Protein AF-A0A952PEA2-F1 (afdb_monomer)

pLDDT: mean 88.89, std 13.01, range [45.91, 98.25]

Mean predicted aligned error: 5.43 Å

Solvent-accessible surface area (backbone atoms only — not comparable to full-atom values): 4421 Å² total; per-residue (Å²): 131,84,79,79,76,77,81,74,62,38,21,31,26,26,41,20,78,91,76,71,43,79,49,76,46,52,39,68,60,51,49,54,52,52,53,51,30,58,75,69,72,49,83,79,66,66,41,81,77,49,75,25,82,31,69,68,57,31,49,55,52,51,52,54,51,52,52,53,56,55,58,78,72,111

Nearest PDB structures (foldseek):
  6hiv-assembly1_DB  TM=5.790E-01  e=9.702E-01  Trypanosoma brucei brucei
  6sg9-assembly1_DB  TM=5.571E-01  e=1.959E+00  Trypanosoma brucei brucei

Sequence (74 aa):
MDTQLIETEIFVVEYSVKQNAIHVQPLFDRLKENFKLAIDHISMDYQPIAVASSHESATKIAEQFRTILNYRRN

Radius of gyration: 14.87 Å; Cα contacts (8 Å, |Δi|>4): 92; chains: 1; bounding box: 41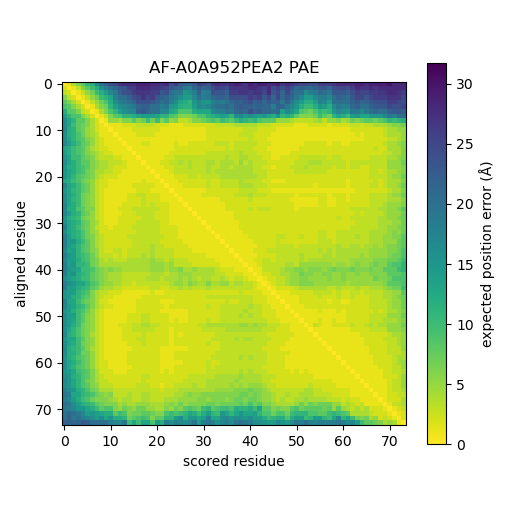×12×48 Å

Structure (mmCIF, N/CA/C/O backbone):
data_AF-A0A952PEA2-F1
#
_entry.id   AF-A0A952PEA2-F1
#
loop_
_atom_site.group_PDB
_atom_site.id
_atom_site.type_symbol
_atom_site.label_atom_id
_atom_site.label_alt_id
_atom_site.label_comp_id
_atom_site.label_asym_id
_atom_site.label_entity_id
_atom_site.label_seq_id
_atom_site.pdbx_PDB_ins_code
_atom_site.Cartn_x
_atom_site.Cartn_y
_atom_site.Cartn_z
_atom_site.occupancy
_atom_site.B_iso_or_equiv
_atom_site.auth_seq_id
_atom_site.auth_comp_id
_atom_site.auth_asym_id
_atom_site.auth_atom_id
_atom_site.pdbx_PDB_model_num
ATOM 1 N N . MET A 1 1 ? 25.200 2.605 -27.546 1.00 45.91 1 MET A N 1
ATOM 2 C CA . MET A 1 1 ? 25.148 2.694 -26.074 1.00 45.91 1 MET A CA 1
ATOM 3 C C . MET A 1 1 ? 23.767 2.234 -25.681 1.00 45.91 1 MET A C 1
ATOM 5 O O . MET A 1 1 ? 22.827 2.992 -25.877 1.00 45.91 1 MET A O 1
ATOM 9 N N . ASP A 1 2 ? 23.640 0.993 -25.225 1.00 50.06 2 ASP A N 1
ATOM 10 C CA . ASP A 1 2 ? 22.376 0.505 -24.686 1.00 50.06 2 ASP A CA 1
ATOM 11 C C . ASP A 1 2 ? 22.160 1.175 -23.333 1.00 50.06 2 ASP A C 1
ATOM 13 O O . ASP A 1 2 ? 22.947 1.003 -22.400 1.00 50.06 2 ASP A O 1
ATOM 17 N N . THR A 1 3 ? 21.140 2.021 -23.243 1.00 54.41 3 THR A N 1
ATOM 18 C CA . THR A 1 3 ? 20.719 2.594 -21.971 1.00 54.41 3 THR A CA 1
ATOM 19 C C . THR A 1 3 ? 20.071 1.470 -21.172 1.00 54.41 3 THR A C 1
ATOM 21 O O . THR A 1 3 ? 18.908 1.143 -21.391 1.00 54.41 3 THR A O 1
ATOM 24 N N . GLN A 1 4 ? 20.826 0.846 -20.265 1.00 57.31 4 GLN A N 1
ATOM 25 C CA . GLN A 1 4 ? 20.229 0.035 -19.208 1.00 57.31 4 GLN A CA 1
ATOM 26 C C . GLN A 1 4 ? 19.344 0.963 -18.375 1.00 57.31 4 GLN A C 1
ATOM 28 O O . GLN A 1 4 ? 19.834 1.782 -17.597 1.00 57.31 4 GLN A O 1
ATOM 33 N N . LEU A 1 5 ? 18.032 0.868 -18.585 1.00 57.28 5 LEU A N 1
ATOM 34 C CA . LEU A 1 5 ? 17.052 1.400 -17.653 1.00 57.28 5 LEU A CA 1
ATOM 35 C C . LEU A 1 5 ? 17.246 0.621 -16.354 1.00 57.28 5 LEU A C 1
ATOM 37 O O . LEU A 1 5 ? 16.898 -0.553 -16.267 1.00 57.28 5 LEU A O 1
ATOM 41 N N . ILE A 1 6 ? 17.868 1.256 -15.365 1.00 57.88 6 ILE A N 1
ATOM 42 C CA . ILE A 1 6 ? 17.834 0.746 -14.001 1.00 57.88 6 ILE A CA 1
ATOM 43 C C . ILE A 1 6 ? 16.374 0.889 -13.578 1.00 57.88 6 ILE A C 1
ATOM 45 O O . ILE A 1 6 ? 15.899 2.006 -13.360 1.00 57.88 6 ILE A O 1
ATOM 49 N N . GLU A 1 7 ? 15.643 -0.223 -13.536 1.00 61.69 7 GLU A N 1
ATOM 50 C CA . GLU A 1 7 ? 14.315 -0.278 -12.931 1.00 61.69 7 GLU A CA 1
ATOM 51 C C . GLU A 1 7 ? 14.482 -0.031 -11.430 1.00 61.69 7 GLU A C 1
ATOM 53 O O . GLU A 1 7 ? 14.649 -0.946 -10.628 1.00 61.69 7 GLU A O 1
ATOM 58 N N . THR A 1 8 ? 14.509 1.242 -11.039 1.00 71.25 8 THR A N 1
ATOM 59 C CA . THR A 1 8 ? 14.377 1.610 -9.634 1.00 71.25 8 THR A CA 1
ATOM 60 C C . THR A 1 8 ? 12.957 1.253 -9.222 1.00 71.25 8 THR A C 1
ATOM 62 O O . THR A 1 8 ? 11.997 1.908 -9.634 1.00 71.25 8 THR A O 1
ATOM 65 N N . GLU A 1 9 ? 12.820 0.192 -8.436 1.00 88.50 9 GLU A N 1
ATOM 66 C CA . GLU A 1 9 ? 11.534 -0.254 -7.918 1.00 88.50 9 GLU A CA 1
ATOM 67 C C . GLU A 1 9 ? 11.005 0.767 -6.899 1.00 88.50 9 GLU A C 1
ATOM 69 O O . GLU A 1 9 ? 11.487 0.883 -5.771 1.00 88.50 9 GLU A O 1
ATOM 74 N N . ILE A 1 10 ? 10.028 1.565 -7.328 1.00 95.44 10 ILE A N 1
ATOM 75 C CA . ILE A 1 10 ? 9.310 2.507 -6.469 1.00 95.44 10 ILE A CA 1
ATOM 76 C C . ILE A 1 10 ? 8.191 1.748 -5.765 1.00 95.44 10 ILE A C 1
ATOM 78 O O . ILE A 1 10 ? 7.468 0.974 -6.389 1.00 95.44 10 ILE A O 1
ATOM 82 N N . PHE A 1 11 ? 8.005 2.023 -4.482 1.00 97.75 11 PHE A N 1
ATOM 83 C CA . PHE A 1 11 ? 6.951 1.452 -3.657 1.00 97.75 11 PHE A CA 1
ATOM 84 C C . PHE A 1 11 ? 5.888 2.498 -3.350 1.00 97.75 11 PHE A C 1
ATOM 86 O O . PHE A 1 11 ? 6.191 3.677 -3.153 1.00 97.75 11 PHE A O 1
ATOM 93 N N . VAL A 1 12 ? 4.640 2.054 -3.261 1.00 97.81 12 VAL A N 1
ATOM 94 C CA . VAL A 1 12 ? 3.510 2.845 -2.781 1.00 97.81 12 VAL A CA 1
ATOM 95 C C . VAL A 1 12 ? 3.067 2.318 -1.421 1.00 97.81 12 VAL A C 1
ATOM 97 O O . VAL A 1 12 ? 3.011 1.108 -1.198 1.00 97.81 12 VAL A O 1
ATOM 100 N N . VAL A 1 13 ? 2.776 3.237 -0.505 1.00 98.25 13 VAL A N 1
ATOM 101 C CA . VAL A 1 13 ? 2.107 2.954 0.765 1.00 98.25 13 VAL A CA 1
ATOM 102 C C . VAL A 1 13 ? 0.652 3.356 0.603 1.00 98.25 13 VAL A C 1
ATOM 104 O O . VAL A 1 13 ? 0.361 4.486 0.205 1.00 98.25 13 VAL A O 1
ATOM 107 N N . GLU A 1 14 ? -0.259 2.449 0.925 1.00 97.25 14 GLU A N 1
ATOM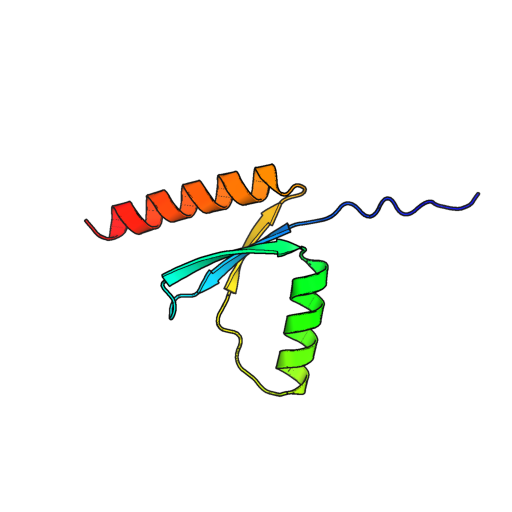 108 C CA . GLU A 1 14 ? -1.691 2.639 0.729 1.00 97.25 14 GLU A CA 1
ATOM 109 C C . GLU A 1 14 ? -2.468 2.321 1.998 1.00 97.25 14 GLU A C 1
ATOM 111 O O . GLU A 1 14 ? -2.079 1.450 2.776 1.00 97.25 14 GLU A O 1
ATOM 116 N N . TYR A 1 15 ? -3.593 2.999 2.193 1.00 96.19 15 TYR A N 1
ATOM 117 C CA . TYR A 1 15 ? -4.493 2.774 3.314 1.00 96.19 15 TYR A CA 1
ATOM 118 C C . TYR A 1 15 ? -5.898 2.444 2.817 1.00 96.19 15 TYR A C 1
ATOM 120 O O . TYR A 1 15 ? -6.443 3.133 1.956 1.00 96.19 15 TYR A O 1
ATOM 128 N N . SER A 1 16 ? -6.488 1.396 3.386 1.00 95.12 16 SER A N 1
ATOM 129 C CA . SER A 1 16 ? -7.910 1.095 3.240 1.00 95.12 16 SER A CA 1
ATOM 130 C C . SER A 1 16 ? -8.648 1.538 4.496 1.00 95.12 16 SER A C 1
ATOM 132 O O . SER A 1 16 ? -8.373 1.052 5.595 1.00 95.12 16 SER A O 1
ATOM 134 N N . VAL A 1 17 ? -9.630 2.424 4.321 1.00 91.94 17 VAL A N 1
ATOM 135 C CA . VAL A 1 17 ? -10.552 2.816 5.397 1.00 91.94 17 VAL A CA 1
ATOM 136 C C . VAL A 1 17 ? -11.457 1.641 5.771 1.00 91.94 17 VAL A C 1
ATOM 138 O O . VAL A 1 17 ? -11.676 1.399 6.955 1.00 91.94 17 VAL A O 1
ATOM 141 N N . LYS A 1 18 ? -11.962 0.887 4.780 1.00 92.50 18 LYS A N 1
ATOM 142 C CA . LYS A 1 18 ? -12.906 -0.218 5.018 1.00 92.50 18 LYS A CA 1
ATOM 143 C C . LYS A 1 18 ? -12.261 -1.362 5.792 1.00 92.50 18 LYS A C 1
ATOM 145 O O . LYS A 1 18 ? -12.885 -1.916 6.689 1.00 92.50 18 LYS A O 1
ATOM 150 N N . GLN A 1 19 ? -11.018 -1.700 5.454 1.00 92.88 19 GLN A N 1
ATOM 151 C CA . GLN A 1 19 ? -10.262 -2.770 6.110 1.00 92.88 19 GLN A CA 1
ATOM 152 C C . GLN A 1 19 ? -9.454 -2.268 7.308 1.00 92.88 19 GLN A C 1
ATOM 154 O O . GLN A 1 19 ? -8.938 -3.069 8.082 1.00 92.88 19 GLN A O 1
ATOM 159 N N . ASN A 1 20 ? -9.323 -0.947 7.459 1.00 91.25 20 ASN A N 1
ATOM 160 C CA . ASN A 1 20 ? -8.437 -0.316 8.426 1.00 91.25 20 ASN A CA 1
ATOM 161 C C . ASN A 1 20 ? -7.018 -0.924 8.390 1.00 91.25 20 ASN A C 1
ATOM 163 O O . ASN A 1 20 ? -6.453 -1.337 9.405 1.00 91.25 20 ASN A O 1
ATOM 167 N N . ALA A 1 21 ? -6.452 -1.002 7.190 1.00 93.75 21 ALA A N 1
ATOM 168 C CA . ALA A 1 21 ? -5.192 -1.686 6.939 1.00 93.75 21 ALA A CA 1
ATOM 169 C C . ALA A 1 21 ? -4.271 -0.829 6.072 1.00 93.75 21 ALA A C 1
ATOM 171 O O . ALA A 1 21 ? -4.733 -0.123 5.176 1.00 93.75 21 ALA A O 1
ATOM 172 N N . ILE A 1 22 ? -2.965 -0.921 6.339 1.00 96.50 22 ILE A N 1
ATOM 173 C CA . ILE A 1 22 ? -1.915 -0.313 5.515 1.00 96.50 22 ILE A CA 1
ATOM 174 C C . ILE A 1 22 ? -1.222 -1.406 4.714 1.00 96.50 22 ILE A C 1
ATOM 176 O O . ILE A 1 22 ? -0.815 -2.418 5.290 1.00 96.50 22 ILE A O 1
ATOM 180 N N . HIS A 1 23 ? -1.054 -1.160 3.419 1.00 96.81 23 HIS A N 1
ATOM 181 C CA . HIS A 1 23 ? -0.392 -2.044 2.471 1.00 96.81 23 HIS A CA 1
ATOM 182 C C . HIS A 1 23 ? 0.808 -1.343 1.821 1.00 96.81 23 HIS A C 1
ATOM 184 O O . HIS A 1 23 ? 0.793 -0.125 1.638 1.00 96.81 23 HIS A O 1
ATOM 190 N N . VAL A 1 24 ? 1.851 -2.109 1.499 1.00 97.75 24 VAL A N 1
ATOM 191 C CA . VAL A 1 24 ? 3.041 -1.638 0.779 1.00 97.75 24 VAL A CA 1
ATOM 192 C C . VAL A 1 24 ? 3.263 -2.561 -0.404 1.00 97.75 24 VAL A C 1
ATOM 194 O O . VAL A 1 24 ? 3.375 -3.768 -0.212 1.00 97.75 24 VAL A O 1
ATOM 197 N N . GLN A 1 25 ? 3.366 -2.000 -1.603 1.00 95.81 25 GLN A N 1
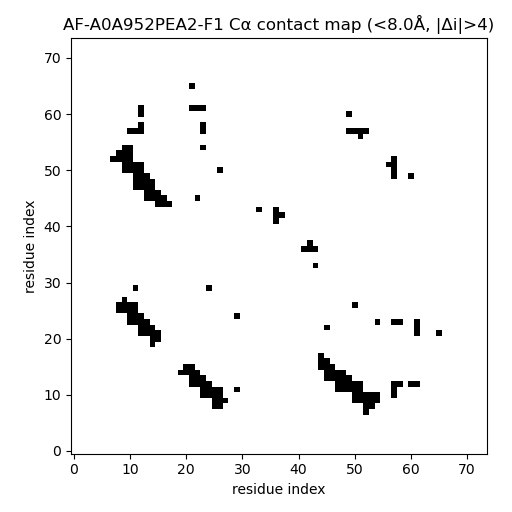ATOM 198 C CA . GLN A 1 25 ? 3.605 -2.780 -2.815 1.00 95.81 25 GLN A CA 1
ATOM 199 C C . GLN A 1 25 ? 4.351 -1.979 -3.887 1.00 95.81 25 GLN A C 1
ATOM 201 O O . GLN A 1 25 ? 4.397 -0.747 -3.793 1.00 95.81 25 GLN A O 1
ATOM 206 N N . PRO A 1 26 ? 4.938 -2.638 -4.901 1.00 96.38 26 PRO A N 1
ATOM 207 C CA . PRO A 1 26 ? 5.526 -1.951 -6.042 1.00 96.38 26 PRO A CA 1
ATOM 208 C C . PRO A 1 26 ? 4.498 -1.065 -6.757 1.00 96.38 26 PRO A C 1
ATOM 210 O O . PRO A 1 26 ? 3.371 -1.475 -7.048 1.00 96.38 26 PRO A O 1
ATOM 213 N N . LEU A 1 27 ? 4.894 0.168 -7.072 1.00 95.00 27 LEU A N 1
ATOM 214 C CA . LEU A 1 27 ? 4.028 1.168 -7.694 1.00 95.00 27 LEU A CA 1
ATOM 215 C C . LEU A 1 27 ? 3.520 0.700 -9.061 1.00 95.00 27 LEU A C 1
ATOM 217 O O . LEU A 1 27 ? 2.356 0.915 -9.389 1.00 95.00 27 LEU A O 1
ATOM 221 N N . PHE A 1 28 ? 4.372 0.054 -9.860 1.00 92.56 28 PHE A N 1
ATOM 222 C CA . PHE A 1 28 ? 3.981 -0.410 -11.191 1.00 92.56 28 PHE A CA 1
ATOM 223 C C . PHE A 1 28 ? 2.951 -1.534 -11.145 1.00 92.56 28 PHE A C 1
ATOM 225 O O . PHE A 1 28 ? 2.036 -1.542 -11.968 1.00 92.56 28 PHE A O 1
ATOM 232 N N . ASP A 1 29 ? 3.051 -2.442 -10.17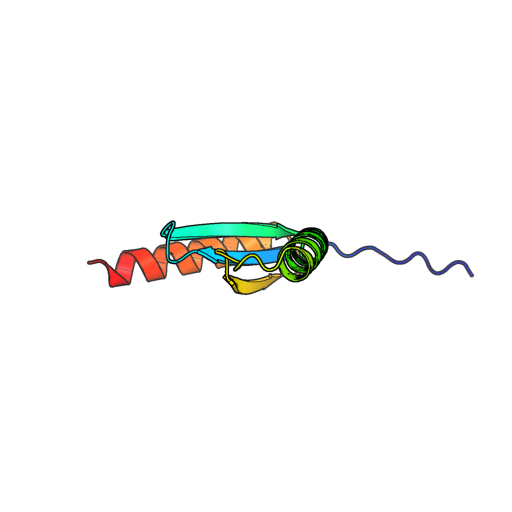8 1.00 93.31 29 ASP A N 1
ATOM 233 C CA . ASP A 1 29 ? 2.043 -3.486 -10.002 1.00 93.31 29 ASP A CA 1
ATOM 234 C C . ASP A 1 29 ? 0.719 -2.881 -9.549 1.00 93.31 29 ASP A C 1
ATOM 236 O O . ASP A 1 29 ? -0.323 -3.175 -10.138 1.00 93.31 29 ASP A O 1
ATOM 240 N N . ARG A 1 30 ? 0.764 -1.899 -8.642 1.00 93.81 30 ARG A N 1
ATOM 241 C CA . ARG A 1 30 ? -0.432 -1.145 -8.266 1.00 93.81 30 ARG A CA 1
ATOM 242 C C . ARG A 1 30 ? -1.063 -0.397 -9.443 1.00 93.81 30 ARG A C 1
ATOM 244 O O . ARG A 1 30 ? -2.279 -0.410 -9.611 1.00 93.81 30 ARG A O 1
ATOM 251 N N . LEU A 1 31 ? -0.270 0.235 -10.304 1.00 91.88 31 LEU A N 1
ATOM 252 C CA . LEU A 1 31 ? -0.806 0.892 -11.499 1.00 91.88 31 LEU A CA 1
ATOM 253 C C . LEU A 1 31 ? -1.513 -0.110 -12.420 1.00 91.88 31 LEU A C 1
ATOM 255 O O . LEU A 1 31 ? -2.616 0.182 -12.878 1.00 91.88 31 LEU A O 1
ATOM 259 N N . LYS A 1 32 ? -0.936 -1.299 -12.648 1.00 92.69 32 LYS A N 1
ATOM 260 C CA . LYS A 1 32 ? -1.575 -2.364 -13.446 1.00 92.69 32 LYS A CA 1
ATOM 261 C C . LYS A 1 32 ? -2.917 -2.792 -12.849 1.00 92.69 32 LYS A C 1
ATOM 263 O O . LYS A 1 32 ? -3.896 -2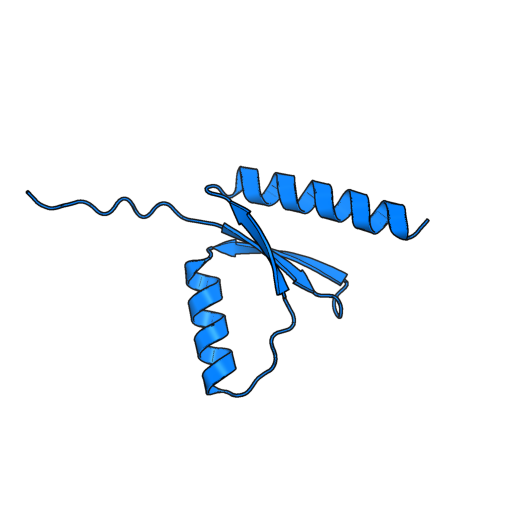.915 -13.584 1.00 92.69 32 LYS A O 1
ATOM 268 N N . GLU A 1 33 ? -2.982 -2.983 -11.532 1.00 92.12 33 GLU A N 1
ATOM 269 C CA . GLU A 1 33 ? -4.235 -3.294 -10.835 1.00 92.12 33 GLU A CA 1
ATOM 270 C C . GLU A 1 33 ? -5.272 -2.183 -11.008 1.00 92.12 33 GLU A C 1
ATOM 272 O O . GLU A 1 33 ? -6.418 -2.462 -11.352 1.00 92.12 33 GLU A O 1
ATOM 277 N N . ASN A 1 34 ? -4.871 -0.924 -10.823 1.00 91.38 34 ASN A N 1
ATOM 278 C CA . ASN A 1 34 ? -5.763 0.228 -10.951 1.00 91.38 34 ASN A CA 1
ATOM 279 C C . ASN A 1 34 ? -6.312 0.361 -12.369 1.00 91.38 34 ASN A C 1
ATOM 281 O O . ASN A 1 34 ? -7.501 0.623 -12.539 1.00 91.38 34 ASN A O 1
ATOM 285 N N . PHE A 1 35 ? -5.472 0.142 -13.385 1.00 93.06 35 PHE A N 1
ATOM 286 C CA . PHE A 1 35 ? -5.916 0.117 -14.776 1.00 93.06 35 PHE A CA 1
ATOM 287 C C . PHE A 1 35 ? -6.958 -0.972 -15.012 1.00 93.06 35 PHE A C 1
ATOM 289 O O . PHE A 1 35 ? -7.993 -0.698 -15.617 1.00 93.06 35 PHE A O 1
ATOM 296 N N . LYS A 1 36 ? -6.724 -2.183 -14.496 1.00 94.06 36 LYS A N 1
ATOM 297 C CA . LYS A 1 36 ? -7.691 -3.277 -14.600 1.00 94.06 36 LYS A CA 1
ATOM 298 C C . LYS A 1 36 ? -9.015 -2.927 -13.915 1.00 94.06 36 LYS A C 1
ATOM 300 O O . LYS A 1 36 ? -10.065 -3.035 -14.534 1.00 94.06 36 LYS A O 1
ATOM 305 N N . LEU A 1 37 ? -8.967 -2.437 -12.676 1.00 92.56 37 LEU A N 1
ATOM 306 C CA . LEU A 1 37 ? -10.162 -2.043 -11.924 1.00 92.56 37 LEU A CA 1
ATOM 307 C C . LEU A 1 37 ? -10.936 -0.911 -12.610 1.00 92.56 37 LEU A C 1
ATOM 309 O O . LEU A 1 37 ? -12.163 -0.919 -12.596 1.00 92.56 37 LEU A O 1
ATOM 313 N N . ALA A 1 38 ? -10.236 0.040 -13.234 1.00 91.88 38 ALA A N 1
ATOM 314 C CA . ALA A 1 38 ? -10.860 1.123 -13.985 1.00 91.88 38 ALA A CA 1
ATOM 315 C C . ALA A 1 38 ? -11.606 0.610 -15.227 1.00 91.88 38 ALA A C 1
ATOM 317 O O . ALA A 1 38 ? -12.724 1.057 -15.481 1.00 91.88 38 ALA A O 1
ATOM 318 N N . ILE A 1 39 ? -11.015 -0.340 -15.962 1.00 95.31 39 ILE A N 1
ATOM 319 C CA . ILE A 1 39 ? -11.661 -1.018 -17.099 1.00 95.31 39 ILE A CA 1
ATOM 320 C C . ILE A 1 39 ? -12.894 -1.798 -16.627 1.00 95.31 39 ILE A C 1
ATOM 322 O O . ILE A 1 39 ? -13.945 -1.727 -17.257 1.00 95.31 39 ILE A O 1
ATOM 326 N N . ASP A 1 40 ? -12.780 -2.484 -15.491 1.00 96.12 40 ASP A N 1
ATOM 327 C CA . ASP A 1 40 ? -13.857 -3.295 -14.918 1.00 96.12 40 ASP A CA 1
ATOM 328 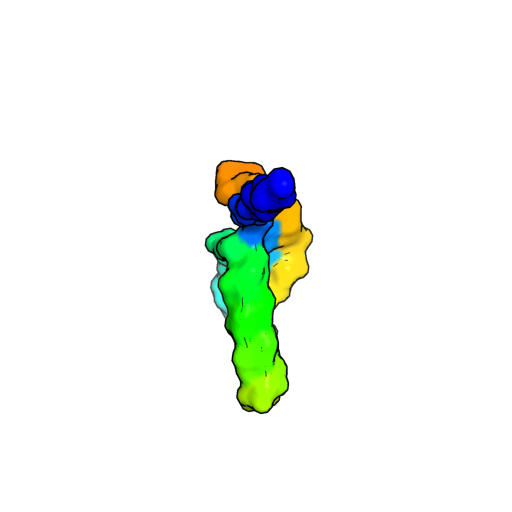C C . ASP A 1 40 ? -14.920 -2.451 -14.174 1.00 96.12 40 ASP A C 1
ATOM 330 O O . ASP A 1 40 ? -15.880 -2.999 -13.634 1.00 96.12 40 ASP A O 1
ATOM 334 N N . HIS A 1 41 ? -14.773 -1.119 -14.129 1.00 93.62 41 HIS A N 1
ATOM 335 C CA . HIS A 1 41 ? -15.625 -0.187 -13.375 1.00 93.62 41 HIS A CA 1
ATOM 336 C C . HIS A 1 41 ? -15.767 -0.522 -11.874 1.00 93.62 41 HIS A C 1
ATOM 338 O O . HIS A 1 41 ? -16.801 -0.269 -11.252 1.00 93.62 41 HIS A O 1
ATOM 344 N N . ILE A 1 42 ? -14.709 -1.062 -11.265 1.00 93.25 42 ILE A N 1
ATOM 345 C CA . ILE A 1 42 ? -14.661 -1.426 -9.846 1.00 93.25 42 ILE A CA 1
ATOM 346 C C . ILE A 1 42 ? -13.989 -0.306 -9.044 1.00 93.25 42 ILE A C 1
ATOM 348 O O . ILE A 1 42 ? -12.899 0.161 -9.371 1.00 93.25 42 ILE A O 1
ATOM 352 N N . SER A 1 43 ? -14.618 0.109 -7.940 1.00 88.00 43 SER A N 1
ATOM 353 C CA . SER A 1 43 ? -14.009 1.065 -7.009 1.00 88.00 43 SER A CA 1
ATOM 354 C C . SER A 1 43 ? -12.822 0.443 -6.276 1.00 88.00 43 SER A C 1
ATOM 356 O O . SER A 1 43 ? -12.934 -0.633 -5.689 1.00 88.00 43 SER A O 1
ATOM 358 N N . MET A 1 44 ? -11.715 1.181 -6.208 1.00 88.69 44 MET A N 1
ATOM 359 C CA . MET A 1 44 ? -10.556 0.820 -5.391 1.00 88.69 44 MET A CA 1
ATOM 360 C C . MET A 1 44 ? -10.860 0.992 -3.899 1.00 88.69 44 MET A C 1
ATOM 362 O O . MET A 1 44 ? -11.514 1.959 -3.505 1.00 88.69 44 MET A O 1
ATOM 366 N N . ASP A 1 45 ? -10.373 0.064 -3.075 1.00 9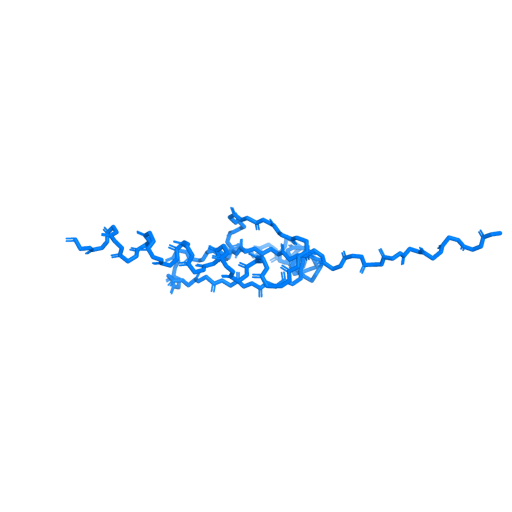1.44 45 ASP A N 1
ATOM 367 C CA . ASP A 1 45 ? -10.475 0.145 -1.611 1.00 91.44 45 ASP A CA 1
ATOM 368 C C . ASP A 1 45 ? -9.229 0.772 -0.964 1.00 91.44 45 ASP A C 1
ATOM 370 O O . ASP A 1 45 ? -9.333 1.613 -0.073 1.00 91.44 45 ASP A O 1
ATOM 374 N N . TYR A 1 46 ? -8.045 0.400 -1.451 1.00 94.12 46 TYR A N 1
ATOM 375 C CA . TYR A 1 46 ? -6.777 0.979 -1.022 1.00 94.12 46 TYR A CA 1
ATOM 376 C C . TYR A 1 46 ? -6.509 2.303 -1.733 1.00 94.12 46 TYR A C 1
ATOM 378 O O . TYR A 1 46 ? -6.527 2.373 -2.966 1.00 94.12 46 TYR A O 1
ATOM 386 N N . GLN A 1 47 ? -6.243 3.341 -0.940 1.00 92.62 47 GLN A N 1
ATOM 387 C CA . GLN A 1 47 ? -5.881 4.670 -1.416 1.00 92.62 47 GLN A CA 1
ATOM 388 C C . GLN A 1 47 ? -4.403 4.954 -1.136 1.00 92.62 47 GLN A C 1
ATOM 390 O O . GLN A 1 47 ? -3.955 4.741 -0.006 1.00 92.62 47 GLN A O 1
ATOM 395 N N . PRO A 1 48 ? -3.641 5.461 -2.116 1.00 95.31 48 PRO A N 1
ATOM 396 C CA . PRO A 1 48 ? -2.244 5.814 -1.914 1.00 95.31 48 PRO A CA 1
ATOM 397 C C . PRO A 1 48 ? -2.106 6.986 -0.939 1.00 95.31 48 PRO A C 1
ATOM 399 O O . PRO A 1 48 ? -2.803 7.992 -1.054 1.00 95.31 48 PRO A O 1
ATOM 402 N N . ILE A 1 49 ? -1.179 6.853 0.009 1.00 96.00 49 ILE A N 1
ATOM 403 C CA . ILE A 1 49 ? -0.877 7.868 1.030 1.00 96.00 49 ILE A CA 1
ATOM 404 C C . ILE A 1 49 ? 0.581 8.336 0.993 1.00 96.00 49 ILE A C 1
ATOM 406 O O . ILE A 1 49 ? 0.872 9.440 1.449 1.00 96.00 49 ILE A O 1
ATOM 410 N N . ALA A 1 50 ? 1.498 7.531 0.447 1.00 97.25 50 ALA A N 1
ATOM 411 C CA . ALA A 1 50 ? 2.898 7.906 0.249 1.00 97.25 50 ALA A CA 1
ATOM 412 C C . ALA A 1 50 ? 3.568 7.050 -0.837 1.00 97.25 50 ALA A C 1
ATOM 414 O O . ALA A 1 50 ? 3.073 5.983 -1.195 1.00 97.25 50 ALA A O 1
ATOM 415 N N . VAL A 1 51 ? 4.728 7.501 -1.319 1.00 97.31 51 VAL A N 1
ATOM 416 C CA . VAL A 1 51 ? 5.621 6.741 -2.208 1.00 97.31 51 VAL A CA 1
ATOM 417 C C . VAL A 1 51 ? 7.044 6.757 -1.660 1.00 97.31 51 VAL A C 1
ATOM 419 O O . VAL A 1 51 ? 7.439 7.711 -0.989 1.00 97.31 51 VAL A O 1
ATOM 422 N N . ALA A 1 52 ? 7.818 5.713 -1.944 1.00 96.75 52 ALA A N 1
ATOM 423 C CA . ALA A 1 52 ? 9.211 5.612 -1.526 1.00 96.75 52 ALA A CA 1
ATOM 424 C C . ALA A 1 52 ? 10.071 4.904 -2.576 1.00 96.75 52 ALA A C 1
ATOM 426 O O . ALA A 1 52 ? 9.596 4.046 -3.312 1.00 96.75 52 ALA A O 1
ATOM 427 N N 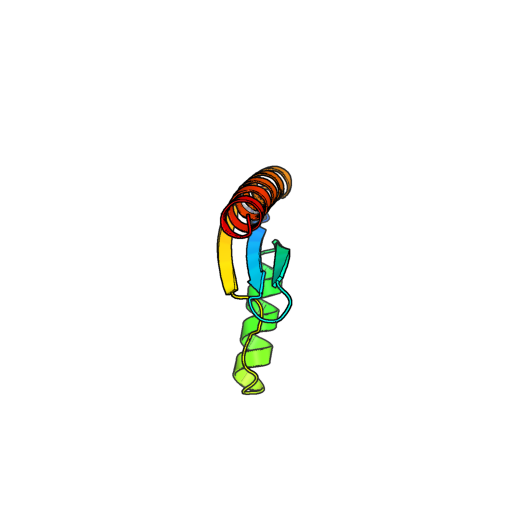. SER A 1 53 ? 11.360 5.233 -2.611 1.00 94.56 53 SER A N 1
ATOM 428 C CA . SER A 1 53 ? 12.338 4.644 -3.536 1.00 94.56 53 SER A CA 1
ATOM 429 C C . SER A 1 53 ? 12.881 3.279 -3.094 1.00 94.56 53 SER A C 1
ATOM 431 O O . SER A 1 53 ? 13.724 2.711 -3.779 1.00 94.56 53 SER A O 1
ATOM 433 N N . SER A 1 54 ? 12.455 2.766 -1.935 1.00 95.19 54 SER A N 1
ATOM 434 C CA . SER A 1 54 ? 12.832 1.440 -1.447 1.00 95.19 54 SER A CA 1
ATOM 435 C C . SER A 1 54 ? 11.756 0.849 -0.541 1.00 95.19 54 SER A C 1
ATOM 437 O O . SER A 1 54 ? 11.020 1.581 0.132 1.00 95.19 54 SER A O 1
ATOM 439 N N . HIS A 1 55 ? 11.709 -0.483 -0.476 1.00 95.19 55 HIS A N 1
ATOM 440 C CA . HIS A 1 55 ? 10.783 -1.205 0.395 1.00 95.19 55 HIS A CA 1
ATOM 441 C C . HIS A 1 55 ? 10.983 -0.854 1.878 1.00 95.19 55 HIS A C 1
ATOM 443 O O . HIS A 1 55 ? 10.018 -0.673 2.619 1.00 95.19 55 HIS A O 1
ATOM 449 N N . GLU A 1 56 ? 12.239 -0.697 2.311 1.00 96.50 56 GLU A N 1
ATOM 450 C CA . GLU A 1 56 ? 12.575 -0.316 3.687 1.00 96.50 56 GLU A CA 1
ATOM 451 C C . GLU A 1 56 ? 12.004 1.065 4.041 1.00 96.50 56 GLU A C 1
ATOM 453 O O . GLU A 1 56 ? 11.368 1.237 5.082 1.00 96.50 56 GLU A O 1
ATOM 458 N N . SER A 1 57 ? 12.180 2.048 3.153 1.00 97.00 57 SER A N 1
ATOM 459 C CA . SER A 1 57 ? 11.647 3.399 3.351 1.00 97.00 57 SER A CA 1
ATOM 460 C C . SER A 1 57 ? 10.117 3.398 3.373 1.00 97.00 57 SER A C 1
ATOM 462 O O . SER A 1 57 ? 9.516 4.032 4.240 1.00 97.00 57 SER A O 1
ATOM 464 N N . ALA A 1 58 ? 9.478 2.637 2.478 1.00 97.69 58 ALA A N 1
ATOM 465 C CA . ALA A 1 58 ? 8.024 2.471 2.467 1.00 97.69 58 ALA A CA 1
ATOM 466 C C . ALA A 1 58 ? 7.504 1.838 3.768 1.00 97.69 58 ALA A C 1
ATOM 468 O O . ALA A 1 58 ? 6.495 2.277 4.319 1.00 97.69 58 ALA A O 1
ATOM 469 N N . THR A 1 59 ? 8.222 0.846 4.296 1.00 97.19 59 THR A N 1
ATOM 470 C CA . THR A 1 59 ? 7.868 0.157 5.544 1.00 97.19 59 THR A CA 1
ATOM 471 C C . THR A 1 59 ? 7.956 1.092 6.746 1.00 97.19 59 THR A C 1
ATOM 473 O O . THR A 1 59 ? 7.014 1.154 7.537 1.00 97.19 59 THR A O 1
ATOM 476 N N . LYS A 1 60 ? 9.020 1.900 6.841 1.00 97.88 60 LYS A N 1
ATOM 477 C CA . LYS A 1 60 ? 9.156 2.926 7.889 1.00 97.88 60 LYS A CA 1
ATOM 478 C C . LYS A 1 60 ? 8.003 3.931 7.853 1.00 97.88 60 LYS A C 1
ATOM 480 O O . LYS A 1 60 ? 7.438 4.261 8.894 1.00 97.88 60 LYS A O 1
ATOM 485 N N . ILE A 1 61 ? 7.610 4.385 6.661 1.00 97.56 61 ILE A N 1
ATOM 486 C CA . ILE A 1 61 ? 6.450 5.274 6.498 1.00 97.56 61 ILE A CA 1
ATOM 487 C C . ILE A 1 61 ? 5.167 4.569 6.963 1.00 97.56 61 ILE A C 1
ATOM 489 O O . ILE A 1 61 ? 4.388 5.145 7.723 1.00 97.56 61 ILE A O 1
ATOM 493 N N . ALA A 1 62 ? 4.954 3.310 6.569 1.00 97.25 62 ALA A N 1
ATOM 494 C CA . ALA A 1 62 ? 3.790 2.536 6.993 1.00 97.25 62 ALA A CA 1
ATOM 495 C C . ALA A 1 62 ? 3.695 2.425 8.526 1.00 97.25 62 ALA A C 1
ATOM 497 O O . ALA A 1 62 ? 2.618 2.615 9.090 1.00 97.25 62 ALA A O 1
ATOM 498 N N . GLU A 1 63 ? 4.804 2.173 9.222 1.00 96.69 63 GLU A N 1
ATOM 499 C CA . GLU A 1 63 ? 4.857 2.111 10.690 1.00 96.69 63 GLU A CA 1
ATOM 500 C C . GLU A 1 63 ? 4.533 3.450 11.366 1.00 96.69 63 GLU A C 1
ATOM 502 O O . GLU A 1 63 ? 3.779 3.485 12.347 1.00 96.69 63 GLU A O 1
ATOM 507 N N . GLN A 1 64 ? 5.032 4.562 10.819 1.00 95.50 64 GLN A N 1
ATOM 508 C CA . GLN A 1 64 ? 4.681 5.903 11.296 1.00 95.50 64 GLN A CA 1
ATOM 509 C C . GLN A 1 64 ? 3.172 6.147 11.192 1.00 95.50 64 GLN A C 1
ATOM 511 O O . GLN A 1 64 ? 2.541 6.574 12.162 1.00 95.50 64 GLN A O 1
ATOM 516 N N . PHE A 1 65 ? 2.564 5.798 10.055 1.00 93.69 65 PHE A N 1
ATOM 517 C CA . PHE A 1 65 ? 1.116 5.907 9.884 1.00 93.69 65 PHE A CA 1
ATOM 518 C C . PHE A 1 65 ? 0.339 4.999 10.845 1.00 93.69 65 PHE A C 1
ATOM 520 O O . PHE A 1 65 ? -0.636 5.459 11.441 1.00 93.69 65 PHE A O 1
ATOM 527 N N . ARG A 1 66 ? 0.771 3.746 11.068 1.00 92.56 66 ARG A N 1
ATOM 528 C CA . ARG A 1 66 ? 0.139 2.853 12.064 1.00 92.56 66 ARG A CA 1
ATOM 529 C C . ARG A 1 66 ? 0.142 3.479 13.457 1.00 92.56 66 ARG A C 1
ATOM 531 O O . ARG A 1 66 ? -0.869 3.431 14.152 1.00 92.56 66 ARG A O 1
ATOM 538 N N . THR A 1 67 ? 1.250 4.107 13.841 1.00 91.25 67 THR A N 1
ATOM 539 C CA . THR A 1 67 ? 1.388 4.775 15.142 1.00 91.25 67 THR A CA 1
ATOM 540 C C . THR A 1 67 ? 0.400 5.936 15.281 1.00 91.25 67 THR A C 1
ATOM 542 O O . THR A 1 67 ? -0.305 6.027 16.284 1.00 91.25 67 THR A O 1
ATOM 545 N N . ILE A 1 68 ? 0.279 6.780 14.250 1.00 88.88 68 ILE A N 1
ATOM 546 C CA . ILE A 1 68 ? -0.671 7.906 14.223 1.00 88.88 68 ILE A CA 1
ATOM 547 C C . ILE A 1 68 ? -2.123 7.414 14.302 1.00 88.88 68 ILE A C 1
ATOM 549 O O . ILE A 1 68 ? -2.922 7.966 15.060 1.00 88.88 68 ILE A O 1
ATOM 553 N N . LEU A 1 69 ? -2.473 6.378 13.534 1.00 86.88 69 LEU A N 1
ATOM 554 C CA . LEU A 1 69 ? -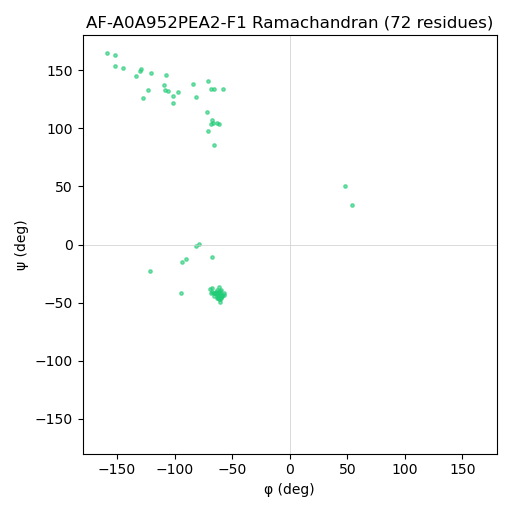3.821 5.804 13.533 1.00 86.88 69 LEU A CA 1
ATOM 555 C C . LEU A 1 69 ? -4.187 5.200 14.894 1.00 86.88 69 LEU A C 1
ATOM 557 O O . LEU A 1 69 ? -5.317 5.368 15.346 1.00 86.88 69 LEU A O 1
ATOM 561 N N . ASN A 1 70 ? -3.237 4.541 15.560 1.00 85.06 70 ASN A N 1
ATOM 562 C CA . ASN A 1 70 ? -3.441 4.000 16.902 1.00 85.06 70 ASN A CA 1
ATOM 563 C C . ASN A 1 70 ? -3.570 5.108 17.953 1.00 85.06 70 ASN A C 1
ATOM 565 O O . ASN A 1 70 ? -4.408 4.998 18.840 1.00 85.06 70 ASN A O 1
ATOM 569 N N . TYR A 1 71 ? -2.796 6.191 17.839 1.00 81.94 71 TYR A N 1
ATOM 570 C CA . TYR A 1 71 ? -2.903 7.329 18.754 1.00 81.94 71 TYR A CA 1
ATOM 571 C C . TYR A 1 71 ? -4.271 8.016 18.670 1.00 81.94 71 TYR A C 1
ATOM 573 O O . TYR A 1 71 ? -4.866 8.297 19.698 1.00 81.94 71 TYR A O 1
ATOM 581 N N . ARG A 1 72 ? -4.813 8.232 17.463 1.00 75.69 72 ARG A N 1
ATOM 582 C CA . ARG A 1 72 ? -6.137 8.863 17.268 1.00 75.69 72 ARG A CA 1
ATOM 583 C C . ARG A 1 72 ? -7.323 8.024 17.761 1.00 75.69 72 ARG A C 1
ATOM 585 O O . ARG A 1 72 ? -8.450 8.510 17.729 1.00 75.69 72 ARG A O 1
ATOM 592 N N . ARG A 1 73 ? -7.097 6.757 18.112 1.00 70.25 73 ARG A N 1
ATOM 593 C CA . ARG A 1 73 ? -8.131 5.833 18.598 1.00 70.25 73 ARG A CA 1
ATOM 594 C C . ARG A 1 73 ? -8.253 5.796 20.119 1.00 70.25 73 ARG A C 1
ATOM 596 O O . ARG A 1 73 ? -9.251 5.261 20.596 1.00 70.25 73 ARG A O 1
ATOM 603 N N . ASN A 1 74 ? -7.261 6.322 20.834 1.00 55.41 74 ASN A N 1
ATOM 604 C CA . ASN A 1 74 ? -7.255 6.453 22.291 1.00 55.41 74 ASN A CA 1
ATOM 605 C C . ASN A 1 74 ? -7.717 7.852 22.703 1.00 55.41 74 ASN A C 1
ATOM 607 O O . ASN A 1 74 ? -8.252 7.962 23.825 1.00 55.41 74 ASN A O 1
#

Secondary structure (DSSP, 8-state):
----------EEEEEETTTTEEEEEEHHHHHHHHHHHHHTTPPPSEEEEEEESSHHHHHHHHHHHHHHHHHTT-

Foldseek 3Di:
DPPPPPPQFKKFWWAFPVVRDIDIDGPVVVVVVVVVCVVVVHDDRIDTDDMDSDPVVSVVVRVVVVVVVVVVVD